Protein AF-A0A383BA80-F1 (afdb_monomer_lite)

InterPro domains:
  IPR013839 NAD-dependent DNA ligase, adenylation [PF01653] (68-143)

Sequence (145 aa):
MSDQDPKLWKTPKLVAFLEKAALTYRQGLPLIDDDTYDHIYLAELRRREPDHPFLNKVEVEPDFGSRRLKHPKSMLSMEKSYSVDETRKWVTRILKEAGKQSIDETDINVIVTAKLDGLAAMLREDQLLVTRGDGIHGNDITSSF

Foldseek 3Di:
DPPPQLVPDDLVVLLVVLVVQVVCVLVVRHPDDPCCSVVGRVVVCCVPPVPPVSVVDDDDDPPAQPDKDFDPAFADDDDDDPDPVVVVVVVVVVVVVCVVVVHDPVNDDDDDDDDDDDWDWDQDPVRWIFTCVVRGITGTRSVVD

Radius of gyration: 25.41 Å; chains: 1; bounding box: 52×35×69 Å

Secondary structure (DSSP, 8-state):
--TT-GGGS-HHHHHHHHHHHHHHHHTT--SS-HHHIIIIIIHHHHHH-TT-HHHH-------TT-SEEE-SS--PPPPP--SHHHHHHHHHHH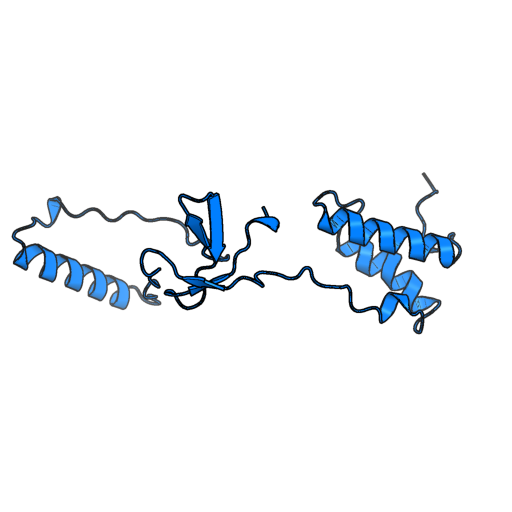HHHHHHTT--GGG----------S--EEE-TTS-EEE-TTSSEEEB-GGG-

Structure (mmCIF, N/CA/C/O backbone):
data_AF-A0A383BA80-F1
#
_entry.id   AF-A0A383BA80-F1
#
loop_
_atom_site.group_PDB
_atom_site.id
_atom_site.type_symbol
_atom_site.label_atom_id
_atom_site.label_alt_id
_atom_site.label_comp_id
_atom_site.label_asym_id
_atom_site.label_entity_id
_atom_site.label_seq_id
_atom_site.pdbx_PDB_ins_code
_atom_s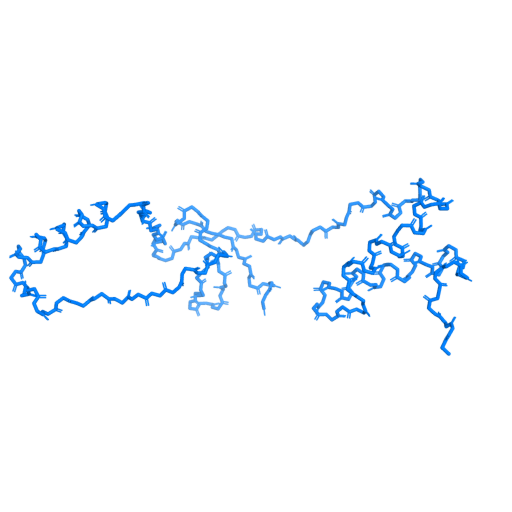ite.Cartn_x
_atom_site.Cartn_y
_atom_site.Cartn_z
_atom_site.occupancy
_atom_site.B_iso_or_equiv
_atom_site.auth_seq_id
_atom_site.auth_comp_id
_atom_site.auth_asym_id
_atom_site.auth_atom_id
_atom_site.pdbx_PDB_model_num
ATOM 1 N N . MET A 1 1 ? 4.826 -18.323 -38.762 1.00 41.03 1 MET A N 1
ATOM 2 C CA . MET A 1 1 ? 5.136 -17.902 -37.379 1.00 41.03 1 MET A CA 1
ATOM 3 C C . MET A 1 1 ? 6.657 -17.850 -37.243 1.00 41.03 1 MET A C 1
ATOM 5 O O . MET A 1 1 ? 7.252 -18.889 -37.021 1.00 41.03 1 MET A O 1
ATOM 9 N N . SER A 1 2 ? 7.301 -16.711 -37.532 1.00 47.88 2 SER A N 1
ATOM 10 C CA . SER A 1 2 ? 8.781 -16.601 -37.520 1.00 47.88 2 SER A CA 1
ATOM 11 C C . SER A 1 2 ? 9.318 -15.181 -37.246 1.00 47.88 2 SER A C 1
ATOM 13 O O . SER A 1 2 ? 10.528 -14.984 -37.260 1.00 47.88 2 SER A O 1
ATOM 15 N N . ASP A 1 3 ? 8.469 -14.181 -36.991 1.00 58.28 3 ASP A N 1
ATOM 16 C CA . ASP A 1 3 ? 8.916 -12.774 -36.955 1.00 58.28 3 ASP A CA 1
ATOM 17 C C . ASP A 1 3 ? 9.397 -12.268 -35.582 1.00 58.28 3 ASP A C 1
ATOM 19 O O . ASP A 1 3 ? 9.858 -11.128 -35.479 1.00 58.28 3 ASP A O 1
ATOM 23 N N . GLN A 1 4 ? 9.334 -13.099 -34.536 1.00 71.00 4 GLN A N 1
ATOM 24 C CA . GLN A 1 4 ? 9.621 -12.714 -33.145 1.00 71.00 4 GLN A CA 1
ATOM 25 C C . GLN A 1 4 ? 10.847 -13.406 -32.521 1.00 71.00 4 GLN A C 1
ATOM 27 O O . GLN A 1 4 ? 10.961 -13.455 -31.304 1.00 71.00 4 GLN A O 1
ATOM 32 N N . ASP A 1 5 ? 11.783 -13.935 -33.314 1.00 86.94 5 ASP A N 1
ATOM 33 C CA . ASP A 1 5 ? 13.063 -14.403 -32.758 1.00 86.94 5 ASP A CA 1
ATOM 34 C C . ASP A 1 5 ? 14.063 -13.228 -32.650 1.00 86.94 5 ASP A C 1
ATOM 36 O O . ASP A 1 5 ? 14.524 -12.727 -33.687 1.00 86.94 5 ASP A O 1
ATOM 40 N N . PRO A 1 6 ? 14.442 -12.771 -31.436 1.00 85.69 6 PRO A N 1
ATOM 41 C CA . PRO A 1 6 ? 15.375 -11.655 -31.262 1.00 85.69 6 PRO A CA 1
ATOM 42 C C . PRO A 1 6 ? 16.793 -11.950 -31.768 1.00 85.69 6 PRO A C 1
ATOM 44 O O . PRO A 1 6 ? 17.556 -11.009 -32.024 1.00 85.69 6 PRO A O 1
ATOM 47 N N . LYS A 1 7 ? 17.148 -13.227 -31.977 1.00 88.56 7 LYS A N 1
ATOM 48 C CA . LYS A 1 7 ? 18.434 -13.626 -32.574 1.00 88.56 7 LYS A CA 1
ATOM 49 C C . LYS A 1 7 ? 18.537 -13.226 -34.042 1.00 88.56 7 LYS A C 1
ATOM 51 O O . LYS A 1 7 ? 19.633 -12.983 -34.538 1.00 88.56 7 LYS A O 1
ATOM 56 N N . LEU A 1 8 ? 17.400 -13.124 -34.730 1.00 90.06 8 LEU A N 1
ATOM 57 C CA . LEU A 1 8 ? 17.330 -12.699 -36.130 1.00 90.06 8 LEU A CA 1
ATOM 58 C C . LEU A 1 8 ? 17.284 -11.169 -36.271 1.00 90.06 8 LEU A C 1
ATOM 60 O O . LEU A 1 8 ? 17.319 -10.636 -37.381 1.00 90.06 8 LEU A O 1
ATOM 64 N N . TRP A 1 9 ? 17.178 -10.434 -35.160 1.00 92.50 9 TRP A N 1
ATOM 65 C CA . TRP A 1 9 ? 17.061 -8.981 -35.166 1.00 92.50 9 TRP A CA 1
ATOM 66 C C . TRP A 1 9 ? 18.416 -8.304 -34.976 1.00 92.50 9 TRP A C 1
ATOM 68 O O . TRP A 1 9 ? 19.159 -8.607 -34.043 1.00 92.50 9 TRP A O 1
ATOM 78 N N . LYS A 1 10 ? 18.684 -7.283 -35.798 1.00 93.81 10 LYS A N 1
ATOM 79 C CA . LYS A 1 10 ? 19.804 -6.359 -35.568 1.00 93.81 10 LYS A CA 1
ATOM 80 C C . LYS A 1 10 ? 19.640 -5.644 -34.221 1.00 93.81 10 LYS A C 1
ATOM 82 O O . LYS A 1 10 ? 18.508 -5.332 -33.840 1.00 93.81 10 LYS A O 1
ATOM 87 N N . THR A 1 11 ? 20.749 -5.316 -33.551 1.00 93.06 11 THR A N 1
ATOM 88 C CA . THR A 1 11 ? 20.741 -4.645 -32.235 1.00 93.06 11 THR A CA 1
ATOM 89 C C . THR A 1 11 ? 19.791 -3.449 -32.156 1.00 93.06 11 THR A C 1
ATOM 91 O O . THR A 1 11 ? 18.957 -3.459 -31.251 1.00 93.06 11 THR A O 1
ATOM 94 N N . PRO A 1 12 ? 19.778 -2.497 -33.114 1.00 95.00 12 PRO A N 1
ATOM 95 C CA . PRO A 1 12 ? 18.883 -1.341 -33.030 1.00 95.00 12 PRO A CA 1
ATOM 96 C C . PRO A 1 12 ? 17.397 -1.716 -32.979 1.00 95.00 12 PRO A C 1
ATOM 98 O O . PRO A 1 12 ? 16.622 -1.084 -32.268 1.00 95.00 12 PRO A O 1
ATOM 101 N N . LYS A 1 13 ? 16.993 -2.779 -33.690 1.00 95.00 13 LYS A N 1
ATOM 102 C CA . LYS A 1 13 ? 15.608 -3.267 -33.675 1.00 95.00 13 LYS A CA 1
ATOM 103 C C . LYS A 1 13 ? 15.248 -3.887 -32.324 1.00 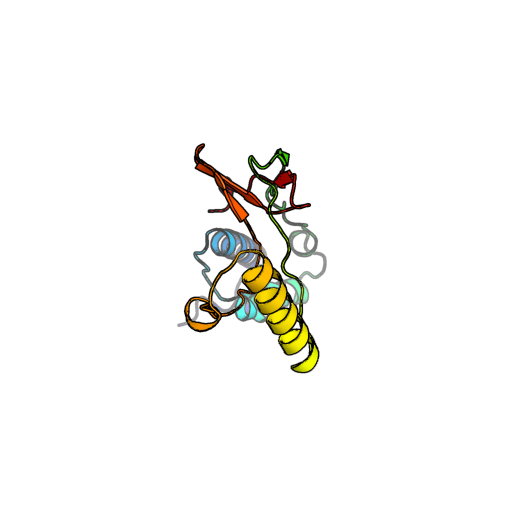95.00 13 LYS A C 1
ATOM 105 O O . LYS A 1 13 ? 14.149 -3.650 -31.835 1.00 95.00 13 LYS A O 1
ATOM 110 N N . LEU A 1 14 ? 16.152 -4.668 -31.727 1.00 94.81 14 LEU A N 1
ATOM 111 C CA . LEU A 1 14 ? 15.916 -5.259 -30.406 1.00 94.81 14 LEU A CA 1
ATOM 112 C C . LEU A 1 14 ? 15.820 -4.194 -29.320 1.00 94.81 14 LEU A C 1
ATOM 114 O O . LEU A 1 14 ? 14.915 -4.265 -28.502 1.00 94.81 14 LEU A O 1
ATOM 118 N N . VAL A 1 15 ? 16.721 -3.212 -29.329 1.00 95.00 15 VAL A N 1
ATOM 119 C CA . VAL A 1 15 ? 16.697 -2.114 -28.355 1.00 95.00 15 VAL A CA 1
ATOM 120 C C . VAL A 1 15 ? 15.396 -1.325 -28.483 1.00 95.00 15 VAL A C 1
ATOM 122 O O . VAL A 1 15 ? 14.708 -1.144 -27.487 1.00 95.00 15 VAL A O 1
ATOM 125 N N . ALA A 1 16 ? 14.989 -0.964 -29.704 1.00 95.06 16 ALA A N 1
ATOM 126 C CA . ALA A 1 16 ? 13.714 -0.279 -29.929 1.00 95.06 16 ALA A CA 1
ATOM 127 C C . ALA A 1 16 ? 12.502 -1.107 -29.461 1.00 95.06 16 ALA A C 1
ATOM 129 O O . ALA A 1 16 ? 11.514 -0.557 -28.973 1.00 95.06 16 ALA A O 1
ATOM 130 N N . PHE A 1 17 ? 12.560 -2.435 -29.596 1.00 95.44 17 PHE A N 1
ATOM 131 C CA . PHE A 1 17 ? 11.523 -3.318 -29.067 1.00 95.44 17 PHE A CA 1
ATOM 132 C C . PHE A 1 17 ? 11.523 -3.361 -27.535 1.00 95.44 17 PHE A C 1
ATOM 134 O O . PHE A 1 17 ? 10.452 -3.243 -26.949 1.00 95.44 17 PHE A O 1
ATOM 141 N N . LEU A 1 18 ? 12.690 -3.484 -26.894 1.00 94.06 18 LEU A N 1
ATOM 142 C CA . LEU A 1 18 ? 12.826 -3.464 -25.434 1.00 94.06 18 LEU A CA 1
ATOM 143 C C . LEU A 1 18 ? 12.318 -2.138 -24.846 1.00 94.06 18 LEU A C 1
ATOM 145 O O . LEU A 1 18 ? 11.527 -2.150 -23.908 1.00 94.06 18 LEU A O 1
ATOM 149 N N . GLU A 1 19 ? 12.675 -1.001 -25.453 1.00 93.50 19 GLU A N 1
ATOM 150 C CA . GLU A 1 19 ? 12.162 0.322 -25.067 1.00 93.50 19 GLU A CA 1
ATOM 151 C C . GLU A 1 19 ? 10.635 0.395 -25.168 1.00 93.50 19 GLU A C 1
ATOM 153 O O . GLU A 1 19 ? 9.963 0.891 -24.259 1.00 93.50 19 GLU A O 1
ATOM 158 N N . LYS A 1 20 ? 10.070 -0.128 -26.262 1.00 93.88 20 LYS A N 1
ATOM 159 C CA . LYS A 1 20 ? 8.620 -0.170 -26.454 1.00 93.88 20 LYS A CA 1
ATOM 160 C C . LYS A 1 20 ? 7.943 -1.084 -25.432 1.00 93.88 20 LYS A C 1
ATOM 162 O O . LYS A 1 20 ? 6.934 -0.682 -24.864 1.00 93.88 20 LYS A O 1
ATOM 167 N N . ALA A 1 21 ? 8.485 -2.277 -25.194 1.00 92.88 21 ALA A N 1
ATOM 168 C CA . ALA A 1 21 ? 7.943 -3.241 -24.243 1.00 92.88 21 ALA A CA 1
ATOM 169 C C . ALA A 1 21 ? 7.919 -2.659 -22.819 1.00 92.88 21 ALA A C 1
ATOM 171 O O . ALA A 1 21 ? 6.854 -2.642 -22.199 1.00 92.88 21 ALA A O 1
ATOM 172 N N . ALA A 1 22 ? 9.030 -2.065 -22.367 1.00 89.94 22 ALA A N 1
ATOM 173 C CA . ALA A 1 22 ? 9.121 -1.387 -21.072 1.00 89.94 22 ALA A CA 1
ATOM 174 C C . ALA A 1 22 ? 8.112 -0.230 -20.940 1.00 89.94 22 ALA A C 1
ATOM 176 O O . ALA A 1 22 ? 7.434 -0.094 -19.920 1.00 89.94 22 ALA A O 1
ATOM 177 N N . LEU A 1 23 ? 7.946 0.583 -21.993 1.00 89.25 23 LEU A N 1
ATOM 178 C CA . LEU A 1 23 ? 6.950 1.659 -22.010 1.00 89.25 23 LEU A CA 1
ATOM 179 C C . LEU A 1 23 ? 5.518 1.123 -21.877 1.00 89.25 23 LEU A C 1
ATOM 181 O O . LEU A 1 23 ? 4.742 1.634 -21.072 1.00 89.25 23 LEU A O 1
ATOM 185 N N . THR A 1 24 ? 5.163 0.102 -22.656 1.00 90.00 24 THR A N 1
ATOM 186 C CA . THR A 1 24 ? 3.805 -0.460 -22.664 1.00 90.00 24 THR A CA 1
ATOM 187 C C . THR A 1 24 ? 3.456 -1.202 -21.374 1.00 90.00 24 THR A C 1
ATOM 189 O O . THR A 1 24 ? 2.316 -1.121 -20.921 1.00 90.00 24 THR A O 1
ATOM 192 N N . TYR A 1 25 ? 4.440 -1.846 -20.736 1.00 87.81 25 TYR A N 1
ATOM 193 C CA . TYR A 1 25 ? 4.281 -2.455 -19.415 1.00 87.81 25 TYR A CA 1
ATOM 194 C C . TYR A 1 25 ? 3.836 -1.417 -18.377 1.00 87.81 25 TYR A C 1
ATOM 196 O O . TYR A 1 25 ? 2.834 -1.608 -17.692 1.00 87.81 25 TYR A O 1
ATOM 204 N N . ARG A 1 26 ? 4.496 -0.250 -18.344 1.00 80.56 26 ARG A N 1
ATOM 205 C CA . ARG A 1 26 ? 4.131 0.864 -17.447 1.00 80.56 26 ARG A CA 1
ATOM 206 C C . ARG A 1 26 ? 2.764 1.478 -17.737 1.00 80.56 26 ARG A C 1
ATOM 208 O O . ARG A 1 26 ? 2.157 2.060 -16.847 1.00 80.56 26 ARG A O 1
ATOM 215 N N . GLN A 1 27 ? 2.279 1.359 -18.968 1.00 83.56 27 GLN A N 1
ATOM 216 C CA . GLN A 1 27 ? 0.932 1.790 -19.347 1.00 83.56 27 GLN A CA 1
ATOM 217 C C . GLN A 1 27 ? -0.144 0.755 -18.976 1.00 83.56 27 GLN A C 1
ATOM 219 O O . GLN A 1 27 ? -1.312 0.958 -19.299 1.00 83.56 27 GLN A O 1
ATOM 224 N N . GLY A 1 28 ? 0.231 -0.361 -18.337 1.00 84.06 28 GLY A N 1
ATOM 225 C CA . GLY A 1 28 ? -0.680 -1.459 -18.013 1.00 84.06 28 GLY A CA 1
ATOM 226 C C . GLY A 1 28 ? -1.114 -2.279 -19.233 1.00 84.06 28 GLY A C 1
ATOM 227 O O . GLY A 1 28 ? -2.083 -3.030 -19.151 1.00 84.06 28 GLY A O 1
ATOM 228 N N . LEU A 1 29 ? -0.418 -2.142 -20.368 1.00 90.69 29 LEU A N 1
ATOM 229 C CA . LEU A 1 29 ? -0.722 -2.811 -21.637 1.00 90.69 29 LEU A CA 1
ATOM 230 C C . LEU A 1 29 ? 0.489 -3.624 -22.131 1.00 90.69 29 LEU A C 1
ATOM 232 O O . LEU A 1 29 ? 1.005 -3.345 -23.215 1.00 90.69 29 LEU A O 1
ATOM 236 N N . PRO A 1 30 ? 0.990 -4.601 -21.353 1.00 90.81 30 PRO A N 1
ATOM 237 C CA . PRO A 1 30 ? 2.223 -5.310 -21.682 1.00 90.81 30 PRO A CA 1
ATOM 238 C C . PRO A 1 30 ? 2.131 -6.029 -23.036 1.00 90.81 30 PRO A C 1
ATOM 240 O O . PRO A 1 30 ? 1.187 -6.771 -23.302 1.00 90.81 30 PRO A O 1
ATOM 243 N N . LEU A 1 31 ? 3.134 -5.819 -23.899 1.00 92.56 31 LEU A N 1
ATOM 244 C CA . LEU A 1 31 ? 3.256 -6.530 -25.182 1.00 92.56 31 LEU A CA 1
ATOM 245 C C . LEU A 1 31 ? 3.703 -7.987 -25.007 1.00 92.56 31 LEU A C 1
ATOM 247 O O . LEU A 1 31 ? 3.382 -8.831 -25.842 1.00 92.56 31 LEU A O 1
ATOM 251 N N . ILE A 1 32 ? 4.479 -8.236 -23.955 1.00 93.94 32 ILE A N 1
ATOM 252 C CA . ILE A 1 32 ? 5.029 -9.523 -23.527 1.00 93.94 32 ILE A CA 1
ATOM 253 C C . ILE A 1 32 ? 5.096 -9.523 -21.996 1.00 93.94 32 ILE A C 1
ATOM 255 O O . ILE A 1 32 ? 5.093 -8.452 -21.389 1.00 93.94 32 ILE A O 1
ATOM 259 N N . ASP A 1 33 ? 5.134 -10.704 -21.388 1.00 91.75 33 ASP A N 1
ATOM 260 C CA . ASP A 1 33 ? 5.317 -10.865 -19.945 1.00 91.75 33 ASP A CA 1
ATOM 261 C C . ASP A 1 33 ? 6.773 -10.623 -19.502 1.00 91.75 33 ASP A C 1
ATOM 263 O O . ASP A 1 33 ? 7.698 -10.601 -20.323 1.00 91.75 33 ASP A O 1
ATOM 267 N N . ASP A 1 34 ? 6.955 -10.452 -18.190 1.00 89.94 34 ASP A N 1
ATOM 268 C CA . ASP A 1 34 ? 8.240 -10.115 -17.566 1.00 89.94 34 ASP A CA 1
ATOM 269 C C . ASP A 1 34 ? 9.301 -11.204 -17.786 1.00 89.94 34 ASP A C 1
ATOM 271 O O . ASP A 1 34 ? 10.453 -10.892 -18.088 1.00 89.94 34 ASP A O 1
ATOM 275 N N . ASP A 1 35 ? 8.910 -12.482 -17.734 1.00 92.19 35 ASP A N 1
ATOM 276 C CA . ASP A 1 35 ? 9.820 -13.618 -17.934 1.00 92.19 35 ASP A CA 1
ATOM 277 C C . ASP A 1 35 ? 10.354 -13.639 -19.374 1.00 92.19 35 ASP A C 1
ATOM 279 O O . ASP A 1 35 ? 11.565 -13.700 -19.611 1.00 92.19 35 ASP A O 1
ATOM 283 N N . THR A 1 36 ? 9.457 -13.466 -20.350 1.00 93.88 36 THR A N 1
ATOM 284 C CA . THR A 1 36 ? 9.814 -13.326 -21.765 1.00 93.88 36 THR A CA 1
ATOM 285 C C . THR A 1 36 ? 10.729 -12.118 -21.995 1.00 93.88 36 THR A C 1
ATOM 287 O O . THR A 1 36 ? 11.727 -12.221 -22.719 1.00 93.88 36 THR A O 1
ATOM 290 N N . TYR A 1 37 ? 10.417 -10.965 -21.398 1.00 93.81 37 TYR A N 1
ATOM 291 C CA . TYR A 1 37 ? 11.230 -9.756 -21.530 1.00 93.81 37 TYR A CA 1
ATOM 292 C C . TYR A 1 37 ? 12.660 -9.984 -21.017 1.00 93.81 37 TYR A C 1
ATOM 294 O O . TYR A 1 37 ? 13.619 -9.751 -21.763 1.00 93.81 37 TYR A O 1
ATOM 302 N N . ASP A 1 38 ? 12.805 -10.510 -19.800 1.00 92.50 38 ASP A N 1
ATOM 303 C CA . ASP A 1 38 ? 14.094 -10.666 -19.125 1.00 92.50 38 ASP A CA 1
ATOM 304 C C . ASP A 1 38 ? 14.945 -11.796 -19.712 1.00 92.50 38 ASP A C 1
ATOM 306 O O . ASP A 1 38 ? 16.137 -11.616 -20.000 1.00 92.50 38 ASP A O 1
ATOM 310 N N . HIS A 1 39 ? 14.350 -12.970 -19.919 1.00 95.44 39 HIS A N 1
ATOM 311 C CA . HIS A 1 39 ? 15.100 -14.183 -20.239 1.00 95.44 39 HIS A CA 1
ATOM 312 C C . HIS A 1 39 ? 15.283 -14.429 -21.734 1.00 95.44 39 HIS A C 1
ATOM 314 O O . HIS A 1 39 ? 16.177 -15.190 -22.115 1.00 95.44 39 HIS A O 1
ATOM 320 N N . ILE A 1 40 ? 14.495 -13.773 -22.590 1.00 94.94 40 ILE A N 1
ATOM 321 C CA . ILE A 1 40 ? 14.597 -13.938 -24.044 1.00 94.94 40 ILE A CA 1
ATOM 322 C C . ILE A 1 40 ? 15.195 -12.686 -24.685 1.00 94.94 40 ILE A C 1
ATOM 324 O O . ILE A 1 40 ? 16.256 -12.755 -25.311 1.00 94.94 40 ILE A O 1
ATOM 328 N N . TYR A 1 41 ? 14.550 -11.530 -24.525 1.00 95.62 41 TYR A N 1
ATOM 329 C CA . TYR A 1 41 ? 14.942 -10.314 -25.244 1.00 95.62 41 TYR A CA 1
ATOM 330 C C . TYR A 1 41 ? 16.105 -9.584 -24.562 1.00 95.62 41 TYR A C 1
ATOM 332 O O . TYR A 1 41 ? 17.107 -9.273 -25.213 1.00 95.62 41 TYR A O 1
ATOM 340 N N . LEU A 1 42 ? 16.013 -9.338 -23.254 1.00 94.62 42 LEU A N 1
ATOM 341 C CA . LEU A 1 42 ? 17.056 -8.648 -22.497 1.00 94.62 42 LEU A CA 1
ATOM 342 C C . LEU A 1 42 ? 18.323 -9.508 -22.389 1.00 94.62 42 LEU A C 1
ATOM 344 O O . LEU A 1 42 ? 19.431 -9.002 -22.578 1.00 94.62 42 LEU A O 1
ATOM 348 N N . ALA A 1 43 ? 18.168 -10.816 -22.160 1.00 95.12 43 ALA A N 1
ATOM 349 C CA . ALA A 1 43 ? 19.272 -11.773 -22.175 1.00 95.12 43 ALA A CA 1
ATOM 350 C C . ALA A 1 43 ? 20.019 -11.794 -23.520 1.00 95.12 43 ALA A C 1
ATOM 352 O O . ALA A 1 43 ? 21.250 -11.815 -23.530 1.00 95.12 43 ALA A O 1
ATOM 353 N N . GLU A 1 44 ? 19.311 -11.731 -24.653 1.00 95.94 44 GLU A N 1
ATOM 354 C CA . GLU A 1 44 ? 19.952 -11.675 -25.972 1.00 95.94 44 GLU A CA 1
ATOM 355 C C . GLU A 1 44 ? 20.739 -10.371 -26.173 1.00 95.94 44 GLU A C 1
ATOM 357 O O . GLU A 1 44 ? 21.846 -10.4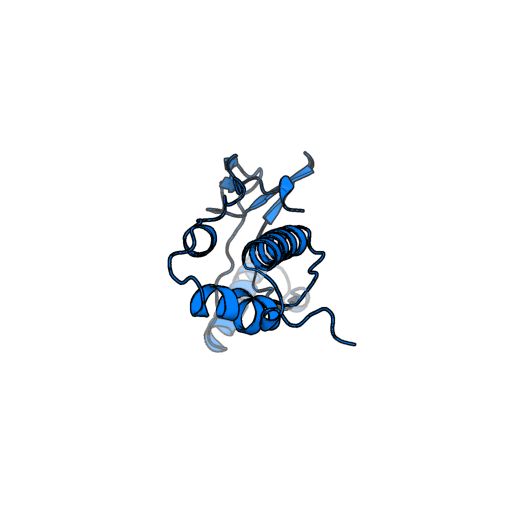17 -26.713 1.00 95.94 44 GLU A O 1
ATOM 362 N N . LEU A 1 45 ? 20.234 -9.224 -25.693 1.00 95.44 45 LEU A N 1
ATOM 363 C CA . LEU A 1 45 ? 20.995 -7.969 -25.709 1.00 95.44 45 LEU A CA 1
ATOM 364 C C . LEU A 1 45 ? 22.260 -8.072 -24.845 1.00 95.44 45 LEU A C 1
ATOM 366 O O . LEU A 1 45 ? 23.345 -7.750 -25.325 1.00 95.44 45 LEU A O 1
ATOM 370 N N . ARG A 1 46 ? 22.141 -8.585 -23.612 1.00 95.62 46 ARG A N 1
ATOM 371 C CA . ARG A 1 46 ? 23.283 -8.803 -22.703 1.00 95.62 46 ARG A CA 1
ATOM 372 C C . ARG A 1 46 ? 24.335 -9.730 -23.306 1.00 95.62 46 ARG A C 1
ATOM 374 O O . ARG A 1 46 ? 25.526 -9.486 -23.154 1.00 95.62 46 ARG A O 1
ATOM 381 N N . ARG A 1 47 ? 23.903 -10.785 -24.004 1.00 95.50 47 ARG A N 1
ATOM 382 C CA . ARG A 1 47 ? 24.798 -11.763 -24.636 1.00 95.50 47 ARG A CA 1
ATOM 383 C C . ARG A 1 47 ? 25.644 -11.143 -25.748 1.00 95.50 47 ARG A C 1
ATOM 385 O O . ARG A 1 47 ? 26.792 -11.543 -25.919 1.00 95.50 47 ARG A O 1
ATOM 392 N N . ARG A 1 48 ? 25.073 -10.230 -26.542 1.00 94.75 48 ARG A N 1
ATOM 393 C CA . ARG A 1 48 ? 25.754 -9.662 -27.719 1.00 94.75 48 ARG A CA 1
ATOM 394 C C . ARG A 1 48 ? 26.464 -8.344 -27.457 1.00 94.75 48 ARG A C 1
ATOM 396 O O . ARG A 1 48 ? 27.528 -8.129 -28.022 1.00 94.75 48 ARG A O 1
ATOM 403 N N . GLU A 1 49 ? 25.892 -7.488 -26.620 1.00 94.50 49 GLU A N 1
ATOM 404 C CA . GLU A 1 49 ? 26.431 -6.167 -26.296 1.00 94.50 49 GLU A CA 1
ATOM 405 C C . GLU A 1 49 ? 26.257 -5.900 -24.789 1.00 94.50 49 GLU A C 1
ATOM 407 O O . GLU A 1 49 ? 25.369 -5.145 -24.388 1.00 94.50 49 GLU A O 1
ATOM 412 N N . PRO A 1 50 ? 27.079 -6.538 -23.933 1.00 92.31 50 PRO A N 1
ATOM 413 C CA . PRO A 1 50 ? 26.957 -6.436 -22.475 1.00 92.31 50 PRO A CA 1
ATOM 414 C C . PRO A 1 50 ? 27.144 -5.008 -21.944 1.00 92.31 50 PRO A C 1
ATOM 416 O O . PRO A 1 50 ? 26.559 -4.656 -20.924 1.00 92.31 50 PRO A O 1
ATOM 419 N N . ASP A 1 51 ? 27.895 -4.173 -22.665 1.00 93.25 51 ASP A N 1
ATOM 420 C CA . ASP A 1 51 ? 28.156 -2.775 -22.305 1.00 93.25 51 ASP A CA 1
ATOM 421 C C . ASP A 1 51 ? 27.170 -1.788 -22.960 1.00 93.25 51 ASP A C 1
ATOM 423 O O . ASP A 1 51 ? 27.371 -0.572 -22.911 1.00 93.25 51 ASP A O 1
ATOM 427 N N . HIS A 1 52 ? 26.102 -2.279 -23.604 1.00 93.50 52 HIS A N 1
ATOM 428 C CA . HIS A 1 52 ? 25.157 -1.411 -24.303 1.00 93.50 52 HIS A CA 1
ATOM 429 C C . HIS A 1 52 ? 24.489 -0.419 -23.323 1.00 93.50 52 HIS A C 1
ATOM 431 O O . HIS A 1 52 ? 23.947 -0.852 -22.301 1.00 93.50 52 HIS A O 1
ATOM 437 N N . PRO A 1 5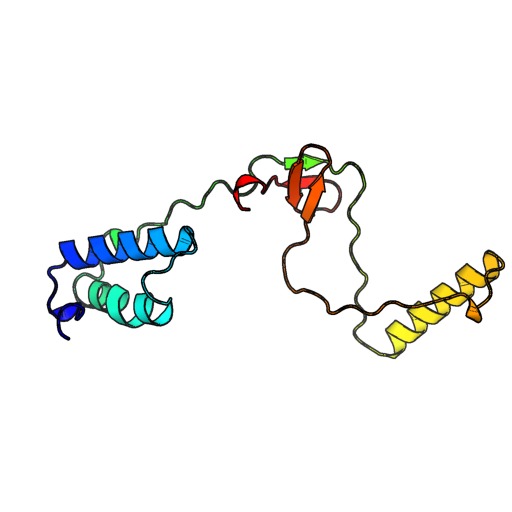3 ? 24.421 0.896 -23.631 1.00 91.81 53 PRO A N 1
ATOM 438 C CA . PRO A 1 53 ? 23.903 1.915 -22.709 1.00 91.81 53 PRO A CA 1
ATOM 439 C C . PRO A 1 53 ? 22.501 1.633 -22.157 1.00 91.81 53 PRO A C 1
ATOM 441 O O . PRO A 1 53 ? 22.218 1.965 -21.012 1.00 91.81 53 PRO A O 1
ATOM 444 N N . PHE A 1 54 ? 21.636 0.986 -22.946 1.00 90.19 54 PHE A N 1
ATOM 445 C CA . PHE A 1 54 ? 20.299 0.557 -22.512 1.00 90.19 54 PHE A CA 1
ATOM 446 C C . PHE A 1 54 ? 20.324 -0.305 -21.237 1.00 90.19 54 PHE A C 1
ATOM 448 O O . PHE A 1 54 ? 19.452 -0.147 -20.393 1.00 90.19 54 PHE A O 1
ATOM 455 N N . LEU A 1 55 ? 21.327 -1.175 -21.067 1.00 88.38 55 LEU A N 1
ATOM 456 C CA . LEU A 1 55 ? 21.427 -2.090 -19.920 1.00 88.38 55 LEU A CA 1
ATOM 457 C C . LEU A 1 55 ? 21.783 -1.376 -18.610 1.00 88.38 55 LEU A C 1
ATOM 459 O O . LEU A 1 55 ? 21.480 -1.885 -17.536 1.00 88.38 55 LEU A O 1
ATOM 463 N N . ASN A 1 56 ? 22.420 -0.208 -18.711 1.00 84.31 56 ASN A N 1
ATOM 464 C CA . ASN A 1 56 ? 22.863 0.606 -17.578 1.00 84.31 56 ASN A CA 1
ATOM 465 C C . ASN A 1 56 ? 22.006 1.867 -17.396 1.00 84.31 56 ASN A C 1
ATOM 467 O O . ASN A 1 56 ? 22.279 2.696 -16.526 1.00 84.31 56 ASN A O 1
ATOM 471 N N . LYS A 1 57 ? 20.985 2.046 -18.240 1.00 81.00 57 LYS A N 1
ATOM 472 C CA . LYS A 1 57 ? 20.077 3.180 -18.166 1.00 81.00 57 LYS A CA 1
ATOM 473 C C . LYS A 1 57 ? 19.153 2.967 -16.974 1.00 81.00 57 LYS A C 1
ATOM 475 O O . LYS A 1 57 ? 18.233 2.160 -17.037 1.00 81.00 57 LYS A O 1
ATOM 480 N N . VAL A 1 58 ? 19.396 3.714 -15.900 1.00 68.44 58 VAL A N 1
ATOM 481 C CA . VAL A 1 58 ? 18.417 3.848 -14.820 1.00 68.44 58 VAL A CA 1
ATOM 482 C C . VAL A 1 58 ? 17.203 4.541 -15.424 1.00 68.44 58 VAL A C 1
ATOM 484 O O . VAL A 1 58 ? 17.300 5.664 -15.928 1.00 68.44 58 VAL A O 1
ATOM 487 N N . GLU A 1 59 ? 16.082 3.833 -15.467 1.00 65.81 59 GLU A N 1
ATOM 488 C CA . GLU A 1 59 ? 14.838 4.420 -15.932 1.00 65.81 59 GLU A CA 1
ATOM 489 C C . GLU A 1 59 ? 14.414 5.523 -14.962 1.00 65.81 59 GLU A C 1
ATOM 491 O O . GLU A 1 59 ? 14.577 5.405 -13.750 1.00 65.81 59 GLU A O 1
ATOM 496 N N . VAL A 1 60 ? 13.911 6.630 -15.508 1.00 61.72 60 VAL A N 1
ATOM 497 C CA . VAL A 1 60 ? 13.401 7.728 -14.689 1.00 61.72 60 VAL A CA 1
ATOM 498 C C . VAL A 1 60 ? 12.157 7.210 -13.981 1.00 61.72 60 VAL A C 1
ATOM 500 O O . VAL A 1 60 ? 11.127 6.998 -14.624 1.00 61.72 60 VAL A O 1
ATOM 503 N N . GLU A 1 61 ? 12.260 6.980 -12.675 1.00 56.06 61 GLU A N 1
ATOM 504 C CA . GLU A 1 61 ? 11.077 6.756 -11.859 1.00 56.06 61 GLU A CA 1
ATOM 505 C C . GLU A 1 61 ? 10.197 8.011 -11.953 1.00 56.06 61 GLU A C 1
ATOM 507 O O . GLU A 1 61 ? 10.710 9.132 -11.839 1.00 56.06 61 GLU A O 1
ATOM 512 N N . PRO A 1 62 ? 8.884 7.861 -12.203 1.00 58.81 62 PRO A N 1
ATOM 513 C CA . PRO A 1 62 ? 7.945 8.949 -12.003 1.00 58.81 62 PRO A CA 1
ATOM 514 C C . PRO A 1 62 ? 8.180 9.563 -10.625 1.00 58.81 62 PRO A C 1
ATOM 516 O O . PRO A 1 62 ? 8.503 8.849 -9.676 1.00 58.81 62 PRO A O 1
ATOM 519 N N . ASP A 1 63 ? 8.006 10.876 -10.512 1.00 58.50 63 ASP A N 1
ATOM 520 C CA . ASP A 1 63 ? 8.090 11.579 -9.235 1.00 58.50 63 ASP A CA 1
ATOM 521 C C . ASP A 1 63 ? 6.910 11.135 -8.350 1.00 58.50 63 ASP A C 1
ATOM 523 O O . ASP A 1 63 ? 5.836 11.740 -8.327 1.00 58.50 63 ASP A O 1
ATOM 527 N N . PHE A 1 64 ? 7.064 9.974 -7.712 1.00 57.69 64 PHE A N 1
ATOM 528 C CA . PHE A 1 64 ? 6.038 9.347 -6.901 1.00 57.69 64 PHE A CA 1
ATOM 529 C C . PHE A 1 64 ? 5.900 10.137 -5.613 1.00 57.69 64 PHE A C 1
ATOM 531 O O . PHE A 1 64 ? 6.760 10.090 -4.731 1.00 57.69 64 PHE A O 1
ATOM 538 N N . GLY A 1 65 ? 4.769 10.821 -5.459 1.00 60.75 65 GLY A N 1
ATOM 539 C CA . GLY A 1 65 ? 4.441 11.367 -4.158 1.00 60.75 65 GLY A CA 1
ATOM 540 C C . GLY A 1 65 ? 5.238 12.603 -3.757 1.00 60.75 65 GLY A C 1
ATOM 541 O O . GLY A 1 65 ? 5.472 12.806 -2.565 1.00 60.75 65 GLY A O 1
ATOM 542 N N . SER A 1 66 ? 5.637 13.440 -4.714 1.00 67.06 66 SER A N 1
ATOM 543 C CA . SER A 1 66 ? 6.427 14.647 -4.433 1.00 67.06 66 SER A CA 1
ATOM 544 C C . SER A 1 66 ? 5.717 15.650 -3.531 1.00 67.06 66 SER A C 1
ATOM 546 O O . SER A 1 66 ? 6.348 16.382 -2.762 1.00 67.06 66 SER A O 1
ATOM 548 N N . ARG A 1 67 ? 4.380 15.653 -3.556 1.00 84.25 67 ARG A N 1
ATOM 549 C CA . ARG A 1 67 ? 3.571 16.492 -2.681 1.00 84.25 67 ARG A CA 1
ATOM 550 C C . ARG A 1 67 ? 3.184 15.747 -1.407 1.00 84.25 67 ARG A C 1
ATOM 552 O O . ARG A 1 67 ? 2.227 14.974 -1.382 1.00 84.25 67 ARG A O 1
ATOM 559 N N . ARG A 1 68 ? 3.886 16.058 -0.315 1.00 91.44 68 ARG A N 1
ATOM 560 C CA . ARG A 1 68 ? 3.519 15.610 1.033 1.00 91.44 68 ARG A CA 1
ATOM 561 C C . ARG A 1 68 ? 2.338 16.426 1.567 1.00 91.44 68 ARG A C 1
ATOM 563 O O . ARG A 1 68 ? 2.393 17.653 1.628 1.00 91.44 68 ARG A O 1
ATOM 570 N N . LEU A 1 69 ? 1.271 15.744 1.965 1.00 94.06 69 LEU A N 1
ATOM 571 C CA . LEU A 1 69 ? 0.003 16.321 2.405 1.00 94.06 69 LEU A CA 1
ATOM 572 C C . LEU A 1 69 ? -0.352 15.821 3.802 1.00 94.06 69 LEU A C 1
ATOM 574 O O . LEU A 1 69 ? -0.156 14.652 4.125 1.00 94.06 69 LEU A O 1
ATOM 578 N N . LYS A 1 70 ? -0.889 16.715 4.636 1.00 95.12 70 LYS A N 1
ATOM 579 C CA . LYS A 1 70 ? -1.411 16.364 5.959 1.00 95.12 70 LYS A CA 1
ATOM 580 C C . LYS A 1 70 ? -2.813 15.773 5.826 1.00 95.12 70 LYS A C 1
ATOM 582 O O . LYS A 1 70 ? -3.668 16.358 5.160 1.00 95.12 70 LYS A O 1
ATOM 587 N N . HIS A 1 71 ? -3.062 14.661 6.505 1.00 95.56 71 HIS A N 1
ATOM 588 C CA . HIS A 1 71 ? -4.381 14.046 6.571 1.00 95.56 71 HIS A CA 1
ATOM 589 C C . HIS A 1 71 ? -5.343 14.885 7.421 1.00 95.56 71 HIS A C 1
ATOM 591 O O . HIS A 1 71 ? -4.938 15.423 8.458 1.00 95.56 71 HIS A O 1
ATOM 597 N N . PRO A 1 72 ? -6.632 14.971 7.044 1.00 93.44 72 PRO A N 1
ATOM 598 C CA . PRO A 1 72 ? -7.638 15.659 7.855 1.00 93.44 72 PRO A CA 1
ATOM 599 C C . PRO A 1 72 ? -7.869 14.956 9.202 1.00 93.44 72 PRO A C 1
ATOM 601 O O . PRO A 1 72 ? -8.175 15.605 10.202 1.00 93.44 72 PRO A O 1
ATOM 604 N N . LYS A 1 73 ? -7.692 13.629 9.242 1.00 93.00 73 LYS A N 1
ATOM 605 C CA . LYS A 1 73 ? -7.702 12.798 10.451 1.00 93.00 73 LYS A CA 1
ATOM 606 C C . LYS A 1 73 ? -6.539 11.815 10.392 1.00 93.00 73 LYS A C 1
ATOM 608 O O . LYS A 1 73 ? -6.233 11.301 9.322 1.00 93.00 73 LYS A O 1
ATOM 613 N N . SER A 1 74 ? -5.921 11.543 11.540 1.00 93.75 74 SER A N 1
ATOM 614 C CA . SER A 1 74 ? -4.796 10.606 11.614 1.00 93.75 74 SER A CA 1
ATOM 615 C C . SER A 1 74 ? -5.207 9.204 11.149 1.00 93.75 74 SER A C 1
ATOM 617 O O . SER A 1 74 ? -6.216 8.664 11.607 1.00 93.75 74 SER A O 1
ATOM 619 N N . MET A 1 75 ? -4.418 8.614 10.253 1.00 95.38 75 MET A N 1
ATOM 620 C CA . MET A 1 75 ? -4.575 7.239 9.791 1.00 95.38 75 MET A CA 1
ATOM 621 C C . MET A 1 75 ? -3.864 6.276 10.746 1.00 95.38 75 MET A C 1
ATOM 623 O O . MET A 1 75 ? -2.631 6.201 10.803 1.00 95.38 75 MET A O 1
ATOM 627 N N . LEU A 1 76 ? -4.656 5.501 11.484 1.00 93.44 76 LEU A N 1
ATOM 628 C CA . LEU A 1 76 ? -4.153 4.568 12.488 1.00 93.44 76 LEU A CA 1
ATOM 629 C C . LEU A 1 76 ? -3.403 3.380 11.869 1.00 93.44 76 LEU A C 1
ATOM 631 O O . LEU A 1 76 ? -3.582 3.020 10.706 1.00 93.44 76 LEU A O 1
ATOM 635 N N . SER A 1 77 ? -2.539 2.775 12.681 1.00 89.69 77 SER A N 1
ATOM 636 C CA . SER A 1 77 ? -2.009 1.432 12.442 1.00 89.69 77 SER A CA 1
ATOM 637 C C . SER A 1 77 ? -2.903 0.405 13.129 1.00 89.69 77 SER A C 1
ATOM 639 O O . SER A 1 77 ? -3.558 0.716 14.122 1.00 89.69 77 SER A O 1
ATOM 641 N N . MET A 1 78 ? -2.865 -0.834 12.650 1.00 90.56 78 MET A N 1
ATOM 642 C CA . MET A 1 78 ? -3.437 -1.975 13.361 1.00 90.56 78 MET A CA 1
ATOM 643 C C . MET A 1 78 ? -2.362 -2.639 14.229 1.00 90.56 78 MET A C 1
ATOM 645 O O . MET A 1 78 ? -1.217 -2.790 13.795 1.00 90.56 78 MET A O 1
ATOM 649 N N . GLU A 1 79 ? -2.725 -3.020 15.454 1.00 90.25 79 GLU A N 1
ATOM 650 C CA . GLU A 1 79 ? -1.911 -3.897 16.302 1.00 90.25 79 GLU A CA 1
ATOM 651 C C . GLU A 1 79 ? -1.926 -5.307 15.688 1.00 90.25 79 GLU A C 1
ATOM 653 O O . GLU A 1 79 ? -2.968 -5.782 15.232 1.00 90.25 79 GLU A O 1
ATOM 658 N N . LYS A 1 80 ? -0.767 -5.966 15.624 1.00 90.06 80 LYS A N 1
ATOM 659 C CA . LYS A 1 80 ? -0.658 -7.335 15.107 1.00 90.06 80 LYS A CA 1
ATOM 660 C C . LYS A 1 80 ? -0.812 -8.324 16.256 1.00 90.06 80 LYS A C 1
ATOM 662 O O . LYS A 1 80 ? -0.309 -8.075 17.345 1.00 90.06 80 LYS A O 1
ATOM 667 N N . SER A 1 81 ? -1.443 -9.458 15.976 1.00 92.75 81 SER A N 1
ATOM 668 C CA . SER A 1 81 ? -1.476 -10.609 16.872 1.00 92.75 81 SER A CA 1
ATOM 669 C C . SER A 1 81 ? -0.872 -11.809 16.152 1.00 92.75 81 SER A C 1
ATOM 671 O O . SER A 1 81 ? -1.240 -12.102 15.016 1.00 92.75 81 SER A O 1
ATOM 673 N N . TYR A 1 82 ? 0.071 -12.478 16.806 1.00 91.38 82 TYR A N 1
ATOM 674 C CA . TYR A 1 82 ? 0.788 -13.645 16.290 1.00 91.38 82 TYR A CA 1
ATOM 675 C C . TYR A 1 82 ? 0.379 -14.940 17.001 1.00 91.38 82 TYR A C 1
ATOM 677 O O . TYR A 1 82 ? 0.870 -16.015 16.664 1.00 91.38 82 TYR A O 1
ATOM 685 N N . SER A 1 83 ? -0.518 -14.855 17.988 1.00 95.75 83 SER A N 1
ATOM 686 C CA . SER A 1 83 ? -1.020 -16.010 18.727 1.00 95.75 83 SER A CA 1
ATOM 687 C C . SER A 1 83 ? -2.490 -15.862 19.109 1.00 95.75 83 SER A C 1
ATOM 689 O O . SER A 1 83 ? -3.015 -14.762 19.293 1.00 95.75 83 SER A O 1
ATOM 691 N N . VAL A 1 84 ? -3.150 -17.004 19.306 1.00 96.62 84 VAL A N 1
ATOM 692 C CA . VAL A 1 84 ? -4.534 -17.047 19.795 1.00 96.62 84 VAL A CA 1
ATOM 693 C C . VAL A 1 84 ? -4.656 -16.369 21.164 1.00 96.62 84 VAL A C 1
ATOM 695 O O . VAL A 1 84 ? -5.648 -15.694 21.425 1.00 96.62 84 VAL A O 1
ATOM 698 N N . ASP A 1 85 ? -3.645 -16.484 22.028 1.00 96.88 85 ASP A N 1
ATOM 699 C CA . ASP A 1 85 ? -3.671 -15.878 23.362 1.00 96.88 85 ASP A CA 1
ATOM 700 C C . ASP A 1 85 ? -3.593 -14.349 23.328 1.00 96.88 85 ASP A C 1
ATOM 702 O O . ASP A 1 85 ? -4.268 -13.679 24.109 1.00 96.88 85 ASP A O 1
ATOM 706 N N . GLU A 1 86 ? -2.821 -13.771 22.407 1.00 94.75 86 GLU A N 1
ATOM 707 C CA . GLU A 1 86 ? -2.832 -12.322 22.171 1.00 94.75 86 GLU A CA 1
ATOM 708 C C . GLU A 1 86 ? -4.197 -11.845 21.665 1.00 94.75 86 GLU A C 1
ATOM 710 O O . GLU A 1 86 ? -4.722 -10.846 22.162 1.00 94.75 86 GLU A O 1
ATOM 715 N N . THR A 1 87 ? -4.817 -12.596 20.750 1.00 95.25 87 THR A N 1
ATOM 716 C CA . THR A 1 87 ? -6.171 -12.290 20.268 1.00 95.25 87 THR A CA 1
ATOM 717 C C . THR A 1 87 ? -7.198 -12.390 21.402 1.00 95.25 87 THR A C 1
ATOM 719 O O . THR A 1 87 ? -8.033 -11.499 21.552 1.00 95.25 87 THR A O 1
ATOM 722 N N . ARG A 1 88 ? -7.104 -13.400 22.280 1.00 96.38 88 ARG A N 1
ATOM 723 C CA . ARG A 1 88 ? -7.956 -13.509 23.482 1.00 96.38 88 ARG A CA 1
ATOM 724 C C . ARG A 1 88 ? -7.798 -12.303 24.402 1.00 96.38 88 ARG A C 1
ATOM 726 O O . ARG A 1 88 ? -8.800 -11.746 24.837 1.00 96.38 88 ARG A O 1
ATOM 733 N N . LYS A 1 89 ? -6.563 -11.852 24.657 1.00 96.69 89 LYS A N 1
ATOM 734 C CA . LYS A 1 89 ? -6.304 -10.645 25.465 1.00 96.69 89 LYS A CA 1
ATOM 735 C C . LYS A 1 89 ? -6.937 -9.397 24.848 1.00 96.69 89 LYS A C 1
ATOM 737 O O . LYS A 1 89 ? -7.428 -8.542 25.584 1.00 96.69 89 LYS A O 1
ATOM 742 N N . TRP A 1 90 ? -6.925 -9.279 23.520 1.00 96.19 90 TRP A N 1
ATOM 743 C CA . TRP A 1 90 ? -7.618 -8.203 22.810 1.00 96.19 90 TRP A CA 1
ATOM 744 C C . TRP A 1 90 ? -9.141 -8.277 23.007 1.00 96.19 90 TRP A C 1
ATOM 746 O O . TRP A 1 90 ? -9.732 -7.270 23.397 1.00 96.19 90 TRP A O 1
ATOM 756 N N . VAL A 1 91 ? -9.756 -9.461 22.879 1.00 95.75 91 VAL A N 1
ATOM 757 C CA . VAL A 1 91 ? -11.191 -9.661 23.176 1.00 95.75 91 VAL A CA 1
ATOM 758 C C . VAL A 1 91 ? -11.514 -9.285 24.625 1.00 95.75 91 VAL A C 1
ATOM 760 O O . VAL A 1 91 ? -12.432 -8.509 24.870 1.00 95.75 91 VAL A O 1
ATOM 763 N N . THR A 1 92 ? -10.719 -9.744 25.597 1.00 96.38 92 THR A N 1
ATOM 764 C CA . THR A 1 92 ? -10.908 -9.389 27.014 1.00 96.38 92 THR A CA 1
ATOM 765 C C . THR A 1 92 ? -10.836 -7.878 27.246 1.00 96.38 92 THR A C 1
ATOM 767 O O . THR A 1 92 ? -11.590 -7.340 28.055 1.00 96.38 92 THR A O 1
ATOM 770 N N . ARG A 1 93 ? -9.948 -7.172 26.532 1.00 96.31 93 ARG A N 1
ATOM 771 C CA . ARG A 1 93 ? -9.844 -5.706 26.593 1.00 96.31 93 ARG A CA 1
ATOM 772 C C . ARG A 1 93 ? -11.129 -5.047 26.089 1.00 96.31 93 ARG A C 1
ATOM 774 O O . ARG A 1 93 ? -11.613 -4.133 26.745 1.00 96.31 93 ARG A O 1
ATOM 781 N N . ILE A 1 94 ? -11.692 -5.534 24.981 1.00 96.12 94 ILE A N 1
ATOM 782 C CA . ILE A 1 94 ? -12.955 -5.029 24.423 1.00 96.12 94 ILE A CA 1
ATOM 783 C C . ILE A 1 94 ? -14.101 -5.212 25.416 1.00 96.12 94 ILE A C 1
ATOM 785 O O . ILE A 1 94 ? -14.746 -4.226 25.758 1.00 96.12 94 ILE A O 1
ATOM 789 N N . LEU A 1 95 ? -14.311 -6.432 25.925 1.00 96.38 95 LEU A N 1
ATOM 790 C CA . LEU A 1 95 ? -15.409 -6.724 26.858 1.00 96.38 95 LEU A CA 1
ATOM 791 C C . LEU A 1 95 ? -15.307 -5.873 28.130 1.00 96.38 95 LEU A C 1
ATOM 793 O O . LEU A 1 95 ? -16.292 -5.310 28.603 1.00 96.38 95 LEU A O 1
ATOM 797 N N . LYS A 1 96 ? -14.084 -5.690 28.644 1.00 96.81 96 LYS A N 1
ATOM 798 C CA . LYS A 1 96 ? -13.833 -4.832 29.804 1.00 96.81 96 LYS A CA 1
ATOM 799 C C . LYS A 1 96 ? -14.216 -3.372 29.548 1.00 96.81 96 LYS A C 1
ATOM 801 O O . LYS A 1 96 ? -14.812 -2.748 30.423 1.00 96.81 96 LYS A O 1
ATOM 806 N N . GLU A 1 97 ? -13.844 -2.802 28.402 1.00 97.12 97 GLU A N 1
ATOM 807 C CA . GLU A 1 97 ? -14.187 -1.410 28.078 1.00 97.12 97 GLU A CA 1
ATOM 808 C C . GLU A 1 97 ? -15.674 -1.240 27.722 1.00 97.12 97 GLU A C 1
ATOM 810 O O . GLU A 1 97 ? -16.252 -0.205 28.051 1.00 97.12 97 GLU A O 1
ATOM 815 N N . ALA A 1 98 ? -16.306 -2.254 27.124 1.00 96.62 98 ALA A N 1
ATOM 816 C CA . ALA A 1 98 ? -17.744 -2.288 26.857 1.00 96.62 98 ALA A CA 1
ATOM 817 C C . ALA A 1 98 ? -18.564 -2.291 28.157 1.00 96.62 98 ALA A C 1
ATOM 819 O O . ALA A 1 98 ? -19.468 -1.471 28.316 1.00 96.62 98 ALA A O 1
ATOM 820 N N . GLY A 1 99 ? -18.172 -3.113 29.137 1.00 96.25 99 GLY A N 1
ATOM 821 C CA . GLY A 1 99 ? -18.827 -3.160 30.446 1.00 96.25 99 GLY A CA 1
ATOM 822 C C . GLY A 1 99 ? -18.768 -1.828 31.204 1.00 96.25 99 GLY A C 1
ATOM 823 O O . GLY A 1 99 ? -19.736 -1.448 31.856 1.00 96.25 99 GLY A O 1
ATOM 824 N N . LYS A 1 100 ? -17.681 -1.052 31.067 1.00 97.31 100 LYS A N 1
ATOM 825 C CA . LYS A 1 100 ? -17.601 0.313 31.634 1.00 97.31 100 LYS A CA 1
ATOM 826 C C . LYS A 1 100 ? -18.586 1.294 30.994 1.00 97.31 100 LYS A C 1
ATOM 828 O O . LYS A 1 100 ? -18.896 2.314 31.601 1.00 97.31 100 LYS A O 1
ATOM 833 N N . GLN A 1 101 ? -19.021 1.012 29.770 1.00 96.50 101 GLN A N 1
ATOM 834 C CA . GLN A 1 101 ? -19.971 1.819 29.007 1.00 96.50 101 GLN A CA 1
ATOM 835 C C . GLN A 1 101 ? -21.385 1.221 29.017 1.00 96.50 101 GLN A C 1
ATOM 837 O O . GLN A 1 101 ? -22.250 1.715 28.300 1.00 96.50 101 GLN A O 1
ATOM 842 N N . SER A 1 102 ? -21.628 0.186 29.833 1.00 96.12 102 SER A N 1
ATOM 843 C CA . SER A 1 102 ? -22.913 -0.519 29.923 1.00 96.12 102 SER A CA 1
ATOM 844 C C . SER A 1 102 ? -23.398 -1.090 28.582 1.00 96.12 102 SER A C 1
ATOM 846 O O . SER A 1 102 ? -24.596 -1.098 28.312 1.00 96.12 102 SER A O 1
ATOM 848 N N . ILE A 1 103 ? -22.467 -1.545 27.740 1.00 96.81 103 ILE A N 1
ATOM 849 C CA . ILE A 1 103 ? -22.761 -2.255 26.488 1.00 96.81 103 ILE A CA 1
ATOM 850 C C . ILE A 1 103 ? -22.766 -3.758 26.791 1.00 96.81 103 ILE A C 1
ATOM 852 O O . ILE A 1 103 ? -21.802 -4.256 27.379 1.00 96.81 103 ILE A O 1
ATOM 856 N N . ASP A 1 104 ? -23.831 -4.464 26.405 1.00 95.50 104 ASP A N 1
ATOM 857 C CA . ASP A 1 104 ? -23.933 -5.916 26.588 1.00 95.50 104 ASP A CA 1
ATOM 858 C C . ASP A 1 104 ? -22.974 -6.654 25.640 1.00 95.50 104 ASP A C 1
ATOM 860 O O . ASP A 1 104 ? -22.744 -6.233 24.504 1.00 95.50 104 ASP A O 1
ATOM 864 N N . GLU A 1 105 ? -22.415 -7.777 26.091 1.00 93.88 105 GLU A N 1
ATOM 865 C CA . GLU A 1 105 ? -21.539 -8.609 25.267 1.00 93.88 105 GLU A CA 1
ATOM 866 C C . GLU A 1 105 ? -22.260 -9.147 24.022 1.00 93.88 105 GLU A C 1
ATOM 868 O O . GLU A 1 105 ? -21.626 -9.302 22.977 1.00 93.88 105 GLU A O 1
ATOM 873 N N . THR A 1 106 ? -23.579 -9.379 24.094 1.00 94.69 106 THR A N 1
ATOM 874 C CA . THR A 1 106 ? -24.378 -9.845 22.949 1.00 94.69 106 THR A CA 1
ATOM 875 C C . THR A 1 106 ? -24.517 -8.804 21.844 1.00 94.69 106 THR A C 1
ATOM 877 O O . THR A 1 106 ? -24.800 -9.164 20.702 1.00 94.69 106 THR A O 1
ATOM 880 N N . ASP A 1 107 ? -24.293 -7.528 22.163 1.00 96.00 107 ASP A N 1
ATOM 881 C CA . ASP A 1 107 ? -24.344 -6.432 21.194 1.00 96.00 107 ASP A CA 1
ATOM 882 C C . ASP A 1 107 ? -22.995 -6.225 20.478 1.00 96.00 107 ASP A C 1
ATOM 884 O O . ASP A 1 107 ? -22.894 -5.452 19.518 1.00 96.00 107 ASP A O 1
ATOM 888 N N . ILE A 1 108 ? -21.940 -6.931 20.905 1.00 95.44 108 ILE A N 1
ATOM 889 C CA . ILE A 1 108 ? -20.592 -6.807 20.346 1.00 95.44 108 ILE A CA 1
ATOM 890 C C . ILE A 1 108 ? -20.423 -7.771 19.173 1.00 95.44 108 ILE A C 1
ATOM 892 O O . ILE A 1 108 ? -20.412 -8.989 19.323 1.00 95.44 108 ILE A O 1
ATOM 896 N N . ASN A 1 109 ? -20.185 -7.205 17.991 1.00 95.69 109 ASN A N 1
ATOM 897 C CA . ASN A 1 109 ? -19.932 -7.961 16.770 1.00 95.69 109 ASN A CA 1
ATOM 898 C C . ASN A 1 109 ? -18.511 -7.713 16.254 1.00 95.69 109 ASN A C 1
ATOM 900 O O . ASN A 1 109 ? -18.029 -6.579 16.240 1.00 95.69 109 ASN A O 1
ATOM 904 N N . VAL A 1 110 ? -17.848 -8.775 15.786 1.00 94.25 110 VAL A N 1
ATOM 905 C CA . VAL A 1 110 ? -16.518 -8.700 15.165 1.00 94.25 110 VAL A CA 1
ATOM 906 C C . VAL A 1 110 ? -16.644 -8.988 13.676 1.00 94.25 110 VAL A C 1
ATOM 908 O O . VAL A 1 110 ? -17.091 -10.059 13.273 1.00 94.25 110 VAL A O 1
ATOM 911 N N . ILE A 1 111 ? -16.209 -8.037 12.855 1.00 96.31 111 ILE A N 1
ATOM 912 C CA . ILE A 1 111 ? -16.135 -8.206 11.404 1.00 96.31 111 ILE A CA 1
ATOM 913 C C . ILE A 1 111 ? -14.726 -8.675 11.054 1.00 96.31 111 ILE A C 1
ATOM 915 O O . ILE A 1 111 ? -13.741 -8.009 11.377 1.00 96.31 111 ILE A O 1
ATOM 919 N N . VAL A 1 112 ? -14.634 -9.813 10.369 1.00 94.75 112 VAL A N 1
ATOM 920 C CA . VAL A 1 112 ? -13.364 -10.362 9.888 1.00 94.75 112 VAL A CA 1
ATOM 921 C C . VAL A 1 112 ? -13.242 -10.088 8.397 1.00 94.75 112 VAL A C 1
ATOM 923 O O . VAL A 1 112 ? -14.130 -10.419 7.616 1.00 94.75 112 VAL A O 1
ATOM 926 N N . THR A 1 113 ? -12.124 -9.490 8.000 1.00 95.31 113 THR A N 1
ATOM 927 C CA . THR A 1 113 ? -11.783 -9.234 6.598 1.00 95.31 113 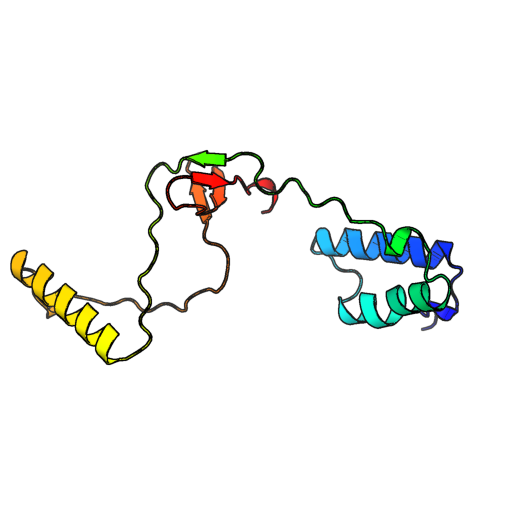THR A CA 1
ATOM 928 C C . THR A 1 113 ? -10.389 -9.773 6.305 1.00 95.31 113 THR A C 1
ATOM 930 O O . THR A 1 113 ? -9.538 -9.844 7.195 1.00 95.31 113 THR A O 1
ATOM 933 N N . ALA A 1 114 ? -10.151 -10.185 5.060 1.00 94.69 114 ALA A N 1
ATOM 934 C CA . ALA A 1 114 ? -8.812 -10.566 4.633 1.00 94.69 114 ALA A CA 1
ATOM 935 C C . ALA A 1 114 ? -7.895 -9.337 4.668 1.00 94.69 114 ALA A C 1
ATOM 937 O O . ALA A 1 114 ? -8.242 -8.276 4.146 1.00 94.69 114 ALA A O 1
ATOM 938 N N . LYS A 1 115 ? -6.706 -9.481 5.262 1.00 90.31 115 LYS A N 1
ATOM 939 C CA . LYS A 1 115 ? -5.697 -8.423 5.218 1.00 90.31 115 LYS A CA 1
ATOM 940 C C . LYS A 1 115 ? -5.129 -8.347 3.803 1.00 90.31 115 LYS A C 1
ATOM 942 O O . LYS A 1 115 ? -4.408 -9.246 3.380 1.00 90.31 115 LYS A O 1
ATOM 947 N N . LEU A 1 116 ? -5.401 -7.245 3.114 1.00 92.38 116 LEU A N 1
ATOM 948 C CA . LEU A 1 116 ? -4.736 -6.926 1.855 1.00 92.38 116 LEU A CA 1
ATOM 949 C C . LEU A 1 116 ? -3.278 -6.547 2.139 1.00 92.38 116 LEU A C 1
ATOM 951 O O . LEU A 1 116 ? -2.996 -5.749 3.042 1.00 92.38 116 LEU A O 1
ATOM 955 N N . ASP A 1 117 ? -2.346 -7.149 1.404 1.00 91.19 117 ASP A N 1
ATOM 956 C CA . ASP A 1 117 ? -0.922 -6.847 1.527 1.00 91.19 117 ASP A CA 1
ATOM 957 C C . ASP A 1 117 ? -0.500 -5.860 0.445 1.00 91.19 117 ASP A C 1
ATOM 959 O O . ASP A 1 117 ? -0.035 -6.219 -0.630 1.00 91.19 117 ASP A O 1
ATOM 963 N N . GLY A 1 118 ? -0.761 -4.589 0.724 1.00 90.44 118 GLY A N 1
ATOM 964 C CA . GLY A 1 118 ? -0.467 -3.491 -0.180 1.00 90.44 118 GLY A CA 1
ATOM 965 C C . GLY A 1 118 ? -0.245 -2.195 0.582 1.00 90.44 118 GLY A C 1
ATOM 966 O O . GLY A 1 118 ? 0.065 -2.186 1.777 1.00 90.44 118 GLY A O 1
ATOM 967 N N . LEU A 1 119 ? -0.425 -1.082 -0.120 1.00 90.94 119 LEU A N 1
ATOM 968 C CA . LEU A 1 119 ? -0.263 0.250 0.440 1.00 90.94 119 LEU A CA 1
ATOM 969 C C . LEU A 1 119 ? -1.611 0.804 0.922 1.00 90.94 119 LEU A C 1
ATOM 971 O O . LEU A 1 119 ? -2.611 0.756 0.212 1.00 90.94 119 LEU A O 1
ATOM 975 N N . ALA A 1 120 ? -1.632 1.364 2.131 1.00 94.31 120 ALA A N 1
ATOM 976 C CA . ALA A 1 120 ? -2.796 2.083 2.639 1.00 94.31 120 ALA A CA 1
ATOM 977 C C . ALA A 1 120 ? -2.807 3.523 2.108 1.00 94.31 120 ALA A C 1
ATOM 979 O O . ALA A 1 120 ? -1.793 4.220 2.204 1.00 94.31 120 ALA A O 1
ATOM 980 N N . ALA A 1 121 ? -3.955 3.980 1.611 1.00 95.00 121 ALA A N 1
ATOM 981 C CA . ALA A 1 121 ? -4.174 5.343 1.136 1.00 95.00 121 ALA A CA 1
ATOM 982 C C . ALA A 1 121 ? -5.574 5.845 1.525 1.00 95.00 121 ALA A C 1
ATOM 984 O O . ALA A 1 121 ? -6.465 5.055 1.837 1.00 95.00 121 ALA A O 1
ATOM 985 N N . MET A 1 122 ? -5.752 7.164 1.522 1.00 95.06 122 MET A N 1
ATOM 986 C CA . MET A 1 122 ? -7.020 7.850 1.748 1.00 95.06 122 MET A CA 1
ATOM 987 C C . MET A 1 122 ? -7.392 8.631 0.493 1.00 95.06 122 MET A C 1
ATOM 989 O O . MET A 1 122 ? -6.624 9.485 0.051 1.00 95.06 122 MET A O 1
ATOM 993 N N . LEU A 1 123 ? -8.586 8.370 -0.039 1.00 95.94 123 LEU A N 1
ATOM 994 C CA . LEU A 1 123 ? -9.220 9.268 -0.996 1.00 95.94 123 LEU A CA 1
ATOM 995 C C . LEU A 1 123 ? -9.878 10.411 -0.220 1.00 95.94 123 LEU A C 1
ATOM 997 O O . LEU A 1 123 ? -10.735 10.182 0.636 1.00 95.94 123 LEU A O 1
ATOM 1001 N N . ARG A 1 124 ? -9.428 11.635 -0.480 1.00 93.44 124 ARG A N 1
ATOM 1002 C CA . ARG A 1 124 ? -9.906 12.850 0.183 1.00 93.44 124 ARG A CA 1
ATOM 1003 C C . ARG A 1 124 ? -11.094 13.454 -0.572 1.00 93.44 124 ARG A C 1
ATOM 1005 O O . ARG A 1 124 ? -11.343 13.138 -1.731 1.00 93.44 124 ARG A O 1
ATOM 1012 N N . GLU A 1 125 ? -11.821 14.358 0.083 1.00 93.81 125 GLU A N 1
ATOM 1013 C CA . GLU A 1 125 ? -12.964 15.065 -0.523 1.00 93.81 125 GLU A CA 1
ATOM 1014 C C . GLU A 1 125 ? -12.559 15.909 -1.744 1.00 93.81 125 GLU A C 1
ATOM 1016 O O . GLU A 1 125 ? -13.319 16.006 -2.706 1.00 93.81 125 GLU A O 1
ATOM 1021 N N . ASP A 1 126 ? -11.333 16.447 -1.745 1.00 93.69 126 ASP A N 1
ATOM 1022 C CA . ASP A 1 126 ? -10.727 17.181 -2.865 1.00 93.69 126 ASP A CA 1
ATOM 1023 C C . ASP A 1 126 ? -10.236 16.270 -4.008 1.00 93.69 126 ASP A C 1
ATOM 1025 O O . ASP A 1 126 ? -9.505 16.728 -4.882 1.00 93.69 126 ASP A O 1
ATOM 1029 N N . GLN A 1 127 ? -10.658 14.999 -4.017 1.00 94.12 127 GLN A N 1
ATOM 1030 C CA . GLN A 1 127 ? -10.315 13.970 -5.007 1.00 94.12 127 GLN A CA 1
ATOM 1031 C C . GLN A 1 127 ? -8.831 13.585 -5.046 1.00 94.12 127 GLN A C 1
ATOM 1033 O O . GLN A 1 127 ? -8.406 12.875 -5.954 1.00 94.12 127 GLN A O 1
ATOM 1038 N N . LEU A 1 128 ? -8.041 13.997 -4.050 1.00 93.69 128 LEU A N 1
ATOM 1039 C CA . LEU A 1 128 ? -6.649 13.573 -3.938 1.00 93.69 128 LEU A CA 1
ATOM 1040 C C . LEU A 1 128 ? -6.547 12.212 -3.247 1.00 93.69 128 LEU A C 1
ATOM 1042 O O . LEU A 1 128 ? -7.080 12.018 -2.149 1.00 93.69 128 LEU A O 1
ATOM 1046 N N . LEU A 1 129 ? -5.810 11.289 -3.863 1.00 94.88 129 LEU A N 1
ATOM 1047 C CA . LEU A 1 129 ? -5.436 10.012 -3.267 1.00 94.88 129 LEU A CA 1
ATOM 1048 C C . LEU A 1 129 ? -4.077 10.159 -2.580 1.00 94.88 129 LEU A C 1
ATOM 1050 O O . LEU A 1 129 ? -3.066 10.418 -3.227 1.00 94.88 129 LEU A O 1
ATOM 1054 N N . VAL A 1 130 ? -4.044 9.999 -1.259 1.00 95.44 130 VAL A N 1
ATOM 1055 C CA . VAL A 1 130 ? -2.846 10.264 -0.449 1.00 95.44 130 VAL A CA 1
ATOM 1056 C C . VAL A 1 130 ? -2.454 9.019 0.338 1.00 95.44 130 VAL A C 1
ATOM 1058 O O . VAL A 1 130 ? -3.296 8.423 1.009 1.00 95.44 130 VAL A O 1
ATOM 1061 N N . THR A 1 131 ? -1.180 8.618 0.295 1.00 95.50 131 THR A N 1
ATOM 1062 C CA . THR A 1 131 ? -0.678 7.456 1.056 1.00 95.50 131 THR A CA 1
ATOM 1063 C C . THR A 1 131 ? -0.873 7.633 2.566 1.00 95.50 131 THR A C 1
ATOM 1065 O O . THR A 1 131 ? -1.021 8.741 3.070 1.00 95.50 131 THR A O 1
ATOM 1068 N N . ARG A 1 132 ? -0.818 6.551 3.348 1.00 95.44 132 ARG A N 1
ATOM 1069 C CA . ARG A 1 132 ? -0.828 6.650 4.817 1.00 95.44 132 ARG A CA 1
ATOM 1070 C C . ARG A 1 132 ? 0.387 7.414 5.354 1.00 95.44 132 ARG A C 1
ATOM 1072 O O . ARG A 1 132 ? 0.234 8.192 6.291 1.00 95.44 132 ARG A O 1
ATOM 1079 N N . GLY A 1 133 ? 1.570 7.162 4.789 1.00 92.62 133 GLY A N 1
ATOM 1080 C CA . GLY A 1 133 ? 2.844 7.695 5.274 1.00 92.62 133 GLY A CA 1
ATOM 1081 C C . GLY A 1 133 ? 3.063 7.420 6.766 1.00 92.62 133 GLY A C 1
ATOM 1082 O O . GLY A 1 133 ? 2.973 6.273 7.210 1.00 92.62 133 GLY A O 1
ATOM 1083 N N . ASP A 1 134 ? 3.316 8.474 7.543 1.00 92.38 134 ASP A N 1
ATOM 1084 C CA . ASP A 1 134 ? 3.518 8.392 9.000 1.00 92.38 134 ASP A CA 1
ATOM 1085 C C . ASP A 1 134 ? 2.198 8.341 9.805 1.00 92.38 134 ASP A C 1
ATOM 1087 O O . ASP A 1 134 ? 2.211 8.243 11.032 1.00 92.38 134 ASP A O 1
ATOM 1091 N N . GLY A 1 135 ? 1.051 8.370 9.119 1.00 92.25 135 GLY A N 1
ATOM 1092 C CA . GLY A 1 135 ? -0.286 8.429 9.707 1.00 92.25 135 GLY A CA 1
ATOM 1093 C C . GLY A 1 135 ? -0.824 9.853 9.862 1.00 92.25 135 GLY A C 1
ATOM 1094 O O . GLY A 1 135 ? -2.036 10.042 9.863 1.00 92.25 135 GLY A O 1
ATOM 1095 N N . ILE A 1 136 ? 0.041 10.868 9.915 1.00 94.88 136 ILE A N 1
ATOM 1096 C CA . ILE A 1 136 ? -0.328 12.293 9.961 1.00 94.88 136 ILE A CA 1
ATOM 1097 C C . ILE A 1 136 ? -0.160 12.931 8.582 1.00 94.88 136 ILE A C 1
ATOM 1099 O O . ILE A 1 136 ? -0.997 13.730 8.169 1.00 94.88 136 ILE A O 1
ATOM 1103 N N . HIS A 1 137 ? 0.902 12.572 7.870 1.00 94.38 137 HIS A N 1
ATOM 1104 C CA . HIS A 1 137 ? 1.203 13.013 6.522 1.00 94.38 137 HIS A CA 1
ATOM 1105 C C . HIS A 1 137 ? 1.416 11.816 5.609 1.00 94.38 137 HIS A C 1
ATOM 1107 O O . HIS A 1 137 ? 2.064 10.836 5.979 1.00 94.38 137 HIS A O 1
ATOM 1113 N N . GLY A 1 138 ? 0.942 11.965 4.383 1.00 94.38 138 GLY A N 1
ATOM 1114 C CA . GLY A 1 138 ? 1.210 11.057 3.286 1.00 94.38 138 GLY A CA 1
ATOM 1115 C C . GLY A 1 138 ? 1.635 11.802 2.041 1.00 94.38 138 GLY A C 1
ATOM 1116 O O . GLY A 1 138 ? 1.780 13.021 2.055 1.00 94.38 138 GLY A O 1
ATOM 1117 N N . ASN A 1 139 ? 1.806 11.060 0.963 1.00 94.69 139 ASN A N 1
ATOM 1118 C CA . ASN A 1 139 ? 2.211 11.590 -0.325 1.00 94.69 139 ASN A CA 1
ATOM 1119 C C . ASN A 1 139 ? 1.064 11.471 -1.330 1.00 94.69 139 ASN A C 1
ATOM 1121 O O . ASN A 1 139 ? 0.360 10.461 -1.329 1.00 94.69 139 ASN A O 1
ATOM 1125 N N . ASP A 1 140 ? 0.884 12.491 -2.164 1.00 93.75 140 ASP A N 1
ATOM 1126 C CA . ASP A 1 140 ? -0.105 12.502 -3.244 1.00 93.75 140 ASP A CA 1
ATOM 1127 C C . ASP A 1 140 ? 0.269 11.503 -4.348 1.00 93.75 140 ASP A C 1
ATOM 1129 O O . ASP A 1 140 ? 1.287 11.654 -5.021 1.00 93.75 140 ASP A O 1
ATOM 1133 N N . ILE A 1 141 ? -0.557 10.477 -4.521 1.00 92.50 141 ILE A N 1
ATOM 1134 C CA . ILE A 1 141 ? -0.402 9.421 -5.527 1.00 92.50 141 ILE A CA 1
ATOM 1135 C C . ILE A 1 141 ? -1.547 9.439 -6.546 1.00 92.50 141 ILE A C 1
ATOM 1137 O O . ILE A 1 141 ? -1.760 8.452 -7.245 1.00 92.50 141 ILE A O 1
ATOM 1141 N N . THR A 1 142 ? -2.292 10.546 -6.642 1.00 91.12 142 THR A N 1
ATOM 1142 C CA . THR A 1 142 ? -3.464 10.664 -7.528 1.00 91.12 142 THR A CA 1
ATOM 1143 C C . THR A 1 142 ? -3.112 10.391 -8.987 1.00 91.12 142 THR A C 1
ATOM 1145 O O . THR A 1 142 ? -3.887 9.774 -9.693 1.00 91.12 142 THR A O 1
ATOM 1148 N N . SER A 1 143 ? -1.918 10.783 -9.438 1.00 87.75 143 SER A N 1
ATOM 1149 C CA . SER A 1 143 ? -1.454 10.548 -10.814 1.00 87.75 143 SER A CA 1
ATOM 1150 C C . SER A 1 143 ? -1.153 9.082 -11.146 1.00 87.75 143 SER A C 1
ATOM 1152 O O . SER A 1 143 ? -0.864 8.774 -12.300 1.00 87.75 143 SER A O 1
ATOM 1154 N N . SER A 1 144 ? -1.155 8.193 -10.149 1.00 82.81 144 SER A N 1
ATOM 1155 C CA . SER A 1 144 ? -0.845 6.767 -10.314 1.00 82.81 144 SER A CA 1
ATOM 1156 C C . SER A 1 144 ? -2.090 5.884 -10.485 1.00 82.81 144 SER A C 1
ATOM 1158 O O . SER A 1 144 ? -1.933 4.672 -10.620 1.00 82.81 144 SER A O 1
ATOM 1160 N N . PHE A 1 145 ? -3.298 6.463 -10.453 1.00 78.19 145 PHE A N 1
ATOM 1161 C CA . PHE A 1 145 ? -4.595 5.777 -10.531 1.00 78.19 145 PHE A CA 1
ATOM 1162 C C . PHE A 1 145 ? -5.553 6.540 -11.451 1.00 78.19 145 PHE A C 1
ATOM 1164 O O . PHE A 1 145 ? -6.408 5.871 -12.071 1.00 78.19 145 PHE A O 1
#

pLDDT: mean 89.99, std 10.45, range [41.03, 97.31]

Organism: NCBI:txid408172